Protein AF-A0A2V8BDZ9-F1 (afdb_monomer)

Foldseek 3Di:
DDDCLLPLLALDALVVVVVVVCVVCPVPDDDQDPVNSVVVSVVSNVCRPCVNDVDPPPDDQDDDPDADDPVRLVVLCVQFPPPPHDPCVLVVAAAALSNQLVVVVVSVVVPGDDDSNRSNNNSVVCNVPRHPPPPPDDDDDDPPDPPPPDDDDDPDDDDDDDDD

Sequence (164 aa):
CHGIDDYAYYAQDRAKWDALLDAKHRGLDVPLPAADRAALLDWRAERSSPTTKPFPRTYVAQEVTTFYSDAEAEALLTRACTSCHDPDRYNNARFSPDRWRVVIVDMRERGAKVEDQELERLVEWLGRTKGANQRQGIRGSPWPSFSCWRSRSAVEPRPATRRY

Mean predicted aligned error: 13.97 Å

Solvent-accessible surface area (backbone atoms only — not comparable to full-atom values): 10369 Å² total; per-residue (Å²): 142,76,64,68,51,76,44,72,70,57,35,32,49,49,68,58,53,48,56,48,51,53,64,71,45,60,97,51,96,68,96,67,55,72,67,59,48,51,52,51,38,51,57,44,26,72,74,29,17,59,81,73,45,88,62,72,91,77,76,67,88,64,85,74,89,66,77,64,52,70,69,58,45,50,53,46,48,52,74,26,55,47,84,83,44,72,62,64,64,66,74,73,44,57,33,51,38,54,38,42,46,44,51,53,49,58,39,37,79,73,67,32,70,70,53,80,88,45,45,52,30,48,22,51,46,42,27,74,77,33,31,62,61,85,85,70,79,90,81,87,75,76,69,86,66,96,70,89,78,73,89,75,92,72,90,75,83,81,83,79,86,78,86,129

Secondary structure (DSSP, 8-state):
---GGGTTT----HHHHHHHHHHHHTTS-----HHHHHHHHHHHHHHS-TTTS---TT-------S---HHHHHHHHHHHHTTTS-THHHHH--B-HHHHHHHHHHHHHTT----HHHHHHHHHHHHHHSBTTTTS--S----S-S-S-------PPPPP----

Structure (mmCIF, N/CA/C/O backbone):
data_AF-A0A2V8BDZ9-F1
#
_entry.id   AF-A0A2V8BDZ9-F1
#
loop_
_atom_site.group_PDB
_atom_site.id
_atom_site.type_symbol
_atom_site.label_atom_id
_atom_site.label_alt_id
_atom_site.label_comp_id
_atom_site.label_asym_id
_atom_site.label_entity_id
_atom_site.label_seq_id
_atom_site.pdbx_PDB_ins_code
_atom_site.Cartn_x
_atom_site.Cartn_y
_atom_site.Cartn_z
_atom_site.occupancy
_atom_site.B_iso_or_equiv
_atom_site.auth_seq_id
_atom_site.auth_comp_id
_atom_site.auth_asym_id
_atom_site.auth_atom_id
_atom_site.pdbx_PDB_model_num
ATOM 1 N N . CYS A 1 1 ? -2.995 -2.359 -15.749 1.00 60.47 1 CYS A N 1
ATOM 2 C CA . CYS A 1 1 ? -3.329 -3.643 -15.090 1.00 60.47 1 CYS A CA 1
ATOM 3 C C . CYS A 1 1 ? -2.800 -3.758 -13.658 1.00 60.47 1 CYS A C 1
ATOM 5 O O . CYS A 1 1 ? -3.340 -4.549 -12.903 1.00 60.47 1 CYS A O 1
ATOM 7 N N . HIS A 1 2 ? -1.788 -2.980 -13.267 1.00 62.47 2 HIS A N 1
ATOM 8 C CA . HIS A 1 2 ? -1.242 -2.935 -11.906 1.00 62.47 2 HIS A CA 1
ATOM 9 C C . HIS A 1 2 ? -0.784 -1.503 -11.594 1.00 62.47 2 HIS A C 1
ATOM 11 O O . HIS A 1 2 ? -0.328 -0.800 -12.503 1.00 62.47 2 HIS A O 1
ATOM 17 N N . GLY A 1 3 ? -0.922 -1.062 -10.343 1.00 59.06 3 GLY A N 1
ATOM 18 C CA . GLY A 1 3 ? -0.475 0.263 -9.904 1.00 59.06 3 GLY A CA 1
ATOM 19 C C . GLY A 1 3 ? 1.032 0.294 -9.644 1.00 59.06 3 GLY A C 1
ATOM 20 O O . GLY A 1 3 ? 1.656 -0.746 -9.442 1.00 59.06 3 GLY A O 1
ATOM 21 N N . ILE A 1 4 ? 1.638 1.486 -9.609 1.00 59.53 4 ILE A N 1
ATOM 22 C CA . ILE A 1 4 ? 3.016 1.628 -9.097 1.00 59.53 4 ILE A CA 1
ATOM 23 C C . ILE A 1 4 ? 3.101 1.220 -7.621 1.00 59.53 4 ILE A C 1
ATOM 25 O O . ILE A 1 4 ? 4.150 0.789 -7.157 1.00 59.53 4 ILE A O 1
ATOM 29 N N . ASP A 1 5 ? 1.974 1.316 -6.922 1.00 55.31 5 ASP A N 1
ATOM 30 C CA . ASP A 1 5 ? 1.770 0.990 -5.518 1.00 55.31 5 ASP A CA 1
ATOM 31 C C . ASP A 1 5 ? 2.100 -0.452 -5.143 1.00 55.31 5 ASP A C 1
ATOM 33 O O . ASP A 1 5 ? 2.622 -0.670 -4.054 1.00 55.31 5 ASP A O 1
ATOM 37 N N . ASP A 1 6 ? 1.916 -1.400 -6.065 1.00 55.66 6 ASP A N 1
ATOM 38 C CA . ASP A 1 6 ? 2.336 -2.797 -5.883 1.00 55.66 6 ASP A CA 1
ATOM 39 C C . ASP A 1 6 ? 3.867 -2.912 -5.707 1.00 55.66 6 ASP A C 1
ATOM 41 O O . ASP A 1 6 ? 4.388 -3.951 -5.308 1.00 55.66 6 ASP A O 1
ATOM 45 N N . TYR A 1 7 ? 4.613 -1.844 -6.021 1.00 54.62 7 TYR A N 1
ATOM 46 C CA . TYR A 1 7 ? 6.073 -1.852 -6.101 1.00 54.62 7 TYR A CA 1
ATOM 47 C C . TYR A 1 7 ? 6.757 -0.627 -5.500 1.00 54.62 7 TYR A C 1
ATOM 49 O O . TYR A 1 7 ? 7.976 -0.635 -5.351 1.00 54.62 7 TYR A O 1
ATOM 57 N N . ALA A 1 8 ? 6.013 0.427 -5.149 1.00 53.31 8 ALA A N 1
ATOM 58 C CA . ALA A 1 8 ? 6.558 1.653 -4.565 1.00 53.31 8 ALA A CA 1
ATOM 59 C C . ALA A 1 8 ? 7.277 1.397 -3.226 1.00 53.31 8 ALA A C 1
ATOM 61 O O . ALA A 1 8 ? 8.003 2.274 -2.750 1.00 53.31 8 ALA A O 1
ATOM 62 N N . TYR A 1 9 ? 7.070 0.202 -2.664 1.00 51.62 9 TYR A N 1
ATOM 63 C CA . TYR A 1 9 ? 7.712 -0.355 -1.481 1.00 51.62 9 TYR A CA 1
ATOM 64 C C . TYR A 1 9 ? 9.166 -0.795 -1.705 1.00 51.62 9 TYR A C 1
ATOM 66 O O . TYR A 1 9 ? 9.998 -0.651 -0.817 1.00 51.62 9 TYR A O 1
ATOM 74 N N . TYR A 1 10 ? 9.506 -1.291 -2.897 1.00 55.12 10 TYR A N 1
ATOM 75 C CA . TYR A 1 10 ? 10.857 -1.746 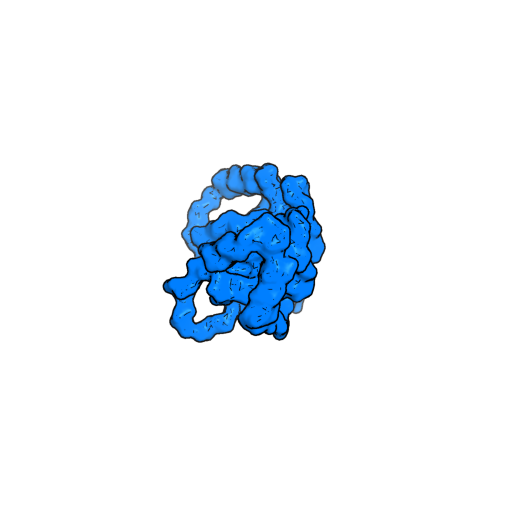-3.205 1.00 55.12 10 TYR A CA 1
ATOM 76 C C . TYR A 1 10 ? 11.470 -0.761 -4.182 1.00 55.12 10 TYR A C 1
ATOM 78 O O . TYR A 1 10 ? 11.281 -0.857 -5.393 1.00 55.12 10 TYR A O 1
ATOM 86 N N . ALA A 1 11 ? 12.209 0.209 -3.659 1.00 67.25 11 ALA A N 1
ATOM 87 C CA . ALA A 1 11 ? 13.141 0.921 -4.505 1.00 67.25 11 ALA A CA 1
ATOM 88 C C . ALA A 1 11 ? 14.206 -0.098 -4.957 1.00 67.25 11 ALA A C 1
ATOM 90 O O . ALA A 1 11 ? 14.940 -0.662 -4.142 1.00 67.25 11 ALA A O 1
ATOM 91 N N . GLN A 1 12 ? 14.188 -0.439 -6.241 1.00 75.31 12 GLN A N 1
ATOM 92 C CA . GLN A 1 12 ? 14.948 -1.534 -6.833 1.00 75.31 12 GLN A CA 1
ATOM 93 C C . GLN A 1 12 ? 15.984 -0.989 -7.810 1.00 75.31 12 GLN A C 1
ATOM 95 O O . GLN A 1 12 ? 15.844 0.100 -8.368 1.00 75.31 12 GLN A O 1
ATOM 100 N N . ASP A 1 13 ? 17.053 -1.750 -8.006 1.00 84.19 13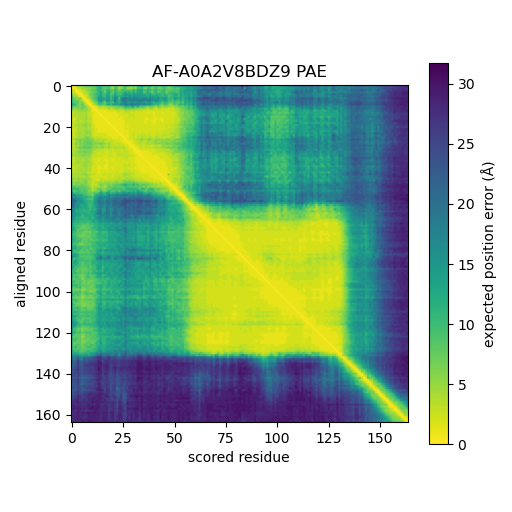 ASP A N 1
ATOM 101 C CA . ASP A 1 13 ? 17.974 -1.490 -9.103 1.00 84.19 13 ASP A CA 1
ATOM 102 C C . ASP A 1 13 ? 17.323 -1.837 -10.454 1.00 84.19 13 ASP A C 1
ATOM 104 O O . ASP A 1 13 ? 16.281 -2.496 -10.531 1.00 84.19 13 ASP A O 1
ATOM 108 N N . ARG A 1 14 ? 17.953 -1.370 -11.535 1.00 89.06 14 ARG A N 1
ATOM 109 C CA . ARG A 1 14 ? 17.485 -1.576 -12.910 1.00 89.06 14 ARG A CA 1
ATOM 110 C C . ARG A 1 14 ? 17.210 -3.053 -13.218 1.00 89.06 14 ARG A C 1
ATOM 112 O O . ARG A 1 14 ? 16.194 -3.356 -13.830 1.00 89.06 14 ARG A O 1
ATOM 119 N N . ALA A 1 15 ? 18.077 -3.963 -12.771 1.00 88.44 15 ALA A N 1
ATOM 120 C CA . ALA A 1 15 ? 17.968 -5.392 -13.070 1.00 88.44 15 ALA A CA 1
ATOM 121 C C . ALA A 1 15 ? 16.770 -6.043 -12.364 1.00 88.44 15 ALA A C 1
ATOM 123 O O . ALA A 1 15 ? 16.065 -6.870 -12.938 1.00 88.44 15 ALA A O 1
ATOM 124 N N . LYS A 1 16 ? 16.490 -5.646 -11.124 1.00 83.25 16 LYS A N 1
ATOM 125 C CA . LYS A 1 16 ? 15.311 -6.119 -10.393 1.00 83.25 16 LYS A CA 1
ATOM 126 C C . LYS A 1 16 ? 14.007 -5.560 -10.960 1.00 83.25 16 LYS A C 1
ATOM 128 O O . LYS A 1 16 ? 13.014 -6.284 -11.017 1.00 83.25 16 LYS A O 1
ATOM 133 N N . TRP A 1 17 ? 14.010 -4.311 -11.432 1.00 86.19 17 TRP A N 1
ATOM 134 C CA . TRP A 1 17 ? 12.876 -3.770 -12.190 1.00 86.19 17 TRP A CA 1
ATOM 135 C C . TRP A 1 17 ? 12.616 -4.554 -13.478 1.00 86.19 17 TRP A C 1
ATOM 137 O O . TRP A 1 17 ? 11.457 -4.792 -13.819 1.00 86.19 17 TRP A O 1
ATOM 147 N N . ASP A 1 18 ? 13.684 -4.996 -14.137 1.00 90.94 18 ASP A N 1
ATOM 148 C CA . ASP A 1 18 ? 13.644 -5.825 -15.337 1.00 90.94 18 ASP A CA 1
ATOM 149 C C . ASP A 1 18 ? 12.915 -7.148 -15.107 1.00 90.94 18 ASP A C 1
ATOM 151 O O . ASP A 1 18 ? 11.881 -7.426 -15.715 1.00 90.94 18 ASP A O 1
ATOM 155 N N . ALA A 1 19 ? 13.409 -7.920 -14.138 1.00 86.75 19 ALA A N 1
ATOM 156 C CA . ALA A 1 19 ? 12.860 -9.223 -13.792 1.00 86.75 19 ALA A CA 1
ATOM 157 C C . ALA A 1 19 ? 11.390 -9.127 -13.355 1.00 86.75 19 ALA A C 1
ATOM 159 O O . ALA A 1 19 ? 10.590 -10.034 -13.593 1.00 86.75 19 ALA A O 1
ATOM 160 N N . LEU A 1 20 ? 11.020 -8.014 -12.719 1.00 81.56 20 LEU A N 1
ATOM 161 C CA . LEU A 1 20 ? 9.651 -7.767 -12.300 1.00 81.56 20 LEU A CA 1
ATOM 162 C C . LEU A 1 20 ? 8.714 -7.499 -13.485 1.00 81.56 20 LEU A C 1
ATOM 164 O O . LEU A 1 20 ? 7.594 -8.012 -13.481 1.00 81.56 20 LEU A O 1
ATOM 168 N N . LEU A 1 21 ? 9.147 -6.720 -14.483 1.00 86.06 21 LEU A N 1
ATOM 169 C CA . LEU A 1 21 ? 8.371 -6.526 -15.713 1.00 86.06 21 LEU A CA 1
ATOM 170 C C . LEU A 1 21 ? 8.116 -7.871 -16.396 1.00 86.06 21 LEU A C 1
ATOM 172 O O . LEU A 1 21 ? 6.971 -8.172 -16.730 1.00 86.06 21 LEU A O 1
ATOM 176 N N . ASP A 1 22 ? 9.139 -8.719 -16.498 1.00 88.00 22 ASP A N 1
ATOM 177 C CA . ASP A 1 22 ? 9.004 -10.053 -17.087 1.00 88.00 22 ASP A CA 1
ATOM 178 C C . ASP A 1 22 ? 8.032 -10.932 -16.291 1.00 88.00 22 ASP A C 1
ATOM 180 O O . ASP A 1 22 ? 7.186 -11.619 -16.864 1.00 88.00 22 ASP A O 1
ATOM 184 N N . ALA A 1 23 ? 8.108 -10.902 -14.958 1.00 83.38 23 ALA A N 1
ATOM 185 C CA . ALA A 1 23 ? 7.199 -11.660 -14.105 1.00 83.38 23 ALA A CA 1
ATOM 186 C C . ALA A 1 23 ? 5.740 -11.208 -14.261 1.00 83.38 23 ALA A C 1
ATOM 188 O O . ALA A 1 23 ? 4.839 -12.045 -14.244 1.00 83.38 23 ALA A O 1
ATOM 189 N N . LYS A 1 24 ? 5.499 -9.902 -14.418 1.00 80.00 24 LYS A N 1
ATOM 190 C CA . LYS A 1 24 ? 4.148 -9.332 -14.509 1.00 80.00 24 LYS A CA 1
ATOM 191 C C . LYS A 1 24 ? 3.541 -9.442 -15.895 1.00 80.00 24 LYS A C 1
ATOM 193 O O . LYS A 1 24 ? 2.332 -9.609 -15.997 1.00 80.00 24 LYS A O 1
ATOM 198 N N . HIS A 1 25 ? 4.358 -9.378 -16.938 1.00 88.88 25 HIS A N 1
ATOM 199 C CA . HIS A 1 25 ? 3.913 -9.579 -18.314 1.00 88.88 25 HIS A CA 1
ATOM 200 C C . HIS A 1 25 ? 3.925 -11.057 -18.725 1.00 88.88 25 HIS A C 1
ATOM 202 O O . HIS A 1 25 ? 3.526 -11.391 -19.837 1.00 88.88 25 HIS A O 1
ATOM 208 N N . ARG A 1 26 ? 4.352 -11.968 -17.841 1.00 86.75 26 ARG A N 1
ATOM 209 C CA . ARG A 1 26 ? 4.351 -13.405 -18.115 1.00 86.75 26 ARG A CA 1
ATOM 210 C C . ARG A 1 26 ? 2.952 -13.882 -18.501 1.00 86.75 26 ARG A C 1
ATOM 212 O O . ARG A 1 26 ? 2.025 -13.819 -17.701 1.00 86.75 26 ARG A O 1
ATOM 219 N N . GLY A 1 27 ? 2.837 -14.423 -19.711 1.00 87.00 27 GLY A N 1
ATOM 220 C CA . GLY A 1 27 ? 1.573 -14.944 -20.234 1.00 87.00 27 GLY A CA 1
ATOM 221 C C . GLY A 1 27 ? 0.564 -13.863 -20.633 1.00 87.00 27 GLY A C 1
ATOM 222 O O . GLY A 1 27 ? -0.588 -14.199 -20.889 1.00 87.00 27 GLY A O 1
ATOM 223 N N . LEU A 1 28 ? 0.977 -12.592 -20.688 1.00 85.12 28 LEU A N 1
ATOM 224 C CA . LEU A 1 28 ? 0.173 -11.479 -21.182 1.00 85.12 28 LEU A CA 1
ATOM 225 C C . LEU A 1 28 ? 0.743 -10.979 -22.511 1.00 85.12 28 LEU A C 1
ATOM 227 O O . LEU A 1 28 ? 1.958 -10.872 -22.668 1.00 85.12 28 LEU A O 1
ATOM 231 N N . ASP A 1 29 ? -0.138 -10.618 -23.441 1.00 87.56 29 ASP A N 1
ATOM 232 C CA . ASP A 1 29 ? 0.255 -9.899 -24.651 1.00 87.56 29 ASP A CA 1
ATOM 233 C C . ASP A 1 29 ? 0.320 -8.396 -24.348 1.00 87.56 29 ASP A C 1
ATOM 235 O O . ASP A 1 29 ? -0.689 -7.688 -24.363 1.00 87.56 29 ASP A O 1
ATOM 239 N N . VAL A 1 30 ? 1.509 -7.930 -23.957 1.00 86.25 30 VAL A N 1
ATOM 240 C CA . VAL A 1 30 ? 1.780 -6.522 -23.639 1.00 86.25 30 VAL A CA 1
ATOM 241 C C . VAL A 1 30 ? 2.898 -6.027 -24.556 1.00 86.25 30 VAL A C 1
ATOM 243 O O . VAL A 1 30 ? 4.071 -6.294 -24.274 1.00 86.25 30 VAL A O 1
ATOM 246 N N . PRO A 1 31 ? 2.579 -5.306 -25.647 1.00 88.00 31 PRO A N 1
ATOM 247 C CA . PRO A 1 31 ? 3.595 -4.782 -26.546 1.00 88.00 31 PRO A CA 1
ATOM 248 C C . PRO A 1 31 ? 4.432 -3.720 -25.824 1.00 88.00 31 PRO A C 1
ATOM 250 O O . PRO A 1 31 ? 3.945 -2.644 -25.485 1.00 88.00 31 PRO A O 1
ATOM 253 N N . LEU A 1 32 ? 5.706 -4.036 -25.589 1.00 87.81 32 LEU A N 1
ATOM 254 C CA . LEU A 1 32 ? 6.692 -3.128 -25.009 1.00 87.81 32 LEU A CA 1
ATOM 255 C C . LEU A 1 32 ? 8.009 -3.249 -25.797 1.00 87.81 32 LEU A C 1
ATOM 257 O O . LEU A 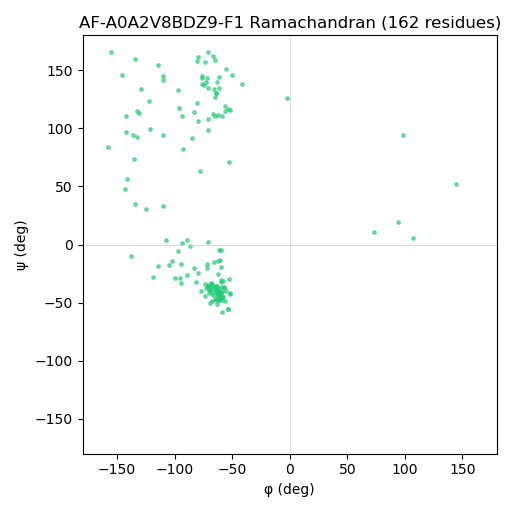1 32 ? 8.804 -4.1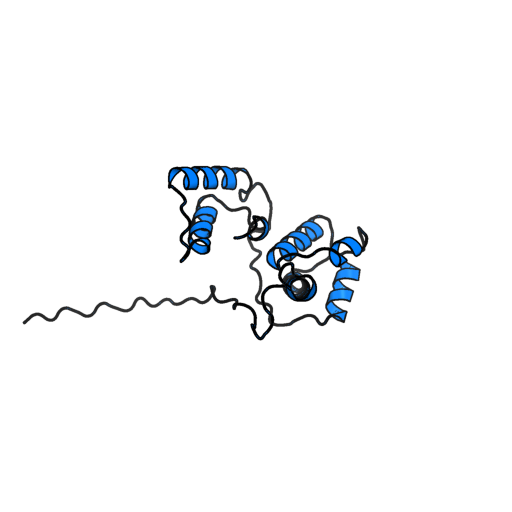53 -25.520 1.00 87.81 32 LEU A O 1
ATOM 261 N N . PRO A 1 33 ? 8.240 -2.380 -26.800 1.00 94.94 33 PRO A N 1
ATOM 262 C CA . PRO A 1 33 ? 9.467 -2.376 -27.592 1.00 94.94 33 PRO A CA 1
ATOM 263 C C . PRO A 1 33 ? 10.725 -2.242 -26.727 1.00 94.94 33 PRO A C 1
ATOM 265 O O . PRO A 1 33 ? 10.711 -1.608 -25.672 1.00 94.94 33 PRO A O 1
ATOM 268 N N . ALA A 1 34 ? 11.848 -2.794 -27.195 1.00 92.31 34 ALA A N 1
ATOM 269 C CA . ALA A 1 34 ? 13.098 -2.815 -26.429 1.00 92.31 34 ALA A CA 1
ATOM 270 C C . ALA A 1 34 ? 13.588 -1.412 -26.019 1.00 92.31 34 ALA A C 1
ATOM 272 O O . ALA A 1 34 ? 14.083 -1.238 -24.906 1.00 92.31 34 ALA A O 1
ATOM 273 N N . ALA A 1 35 ? 13.413 -0.412 -26.891 1.00 94.25 35 ALA A N 1
ATOM 274 C CA . ALA A 1 35 ? 13.776 0.977 -26.607 1.00 94.25 35 ALA A CA 1
ATOM 275 C C . ALA A 1 35 ? 12.923 1.575 -25.474 1.00 94.25 35 ALA A C 1
ATOM 277 O O . ALA A 1 35 ? 13.466 2.131 -24.520 1.00 94.25 35 ALA A O 1
ATOM 278 N N . ASP A 1 36 ? 11.604 1.379 -25.525 1.00 95.50 36 ASP A N 1
ATOM 279 C CA . ASP A 1 36 ? 10.677 1.866 -24.500 1.00 95.50 36 ASP A CA 1
ATOM 280 C C . ASP A 1 36 ? 10.901 1.150 -23.166 1.00 95.50 36 ASP A C 1
ATOM 282 O O . ASP A 1 36 ? 10.888 1.776 -22.105 1.00 95.50 36 ASP A O 1
ATOM 286 N N . ARG A 1 37 ? 11.190 -0.159 -23.211 1.00 93.75 37 ARG A N 1
ATOM 287 C CA . ARG A 1 37 ? 11.573 -0.944 -22.032 1.00 93.75 37 ARG A CA 1
ATOM 288 C C . ARG A 1 37 ? 12.830 -0.368 -21.385 1.00 93.75 37 ARG A C 1
ATOM 290 O O . ARG A 1 37 ? 12.842 -0.153 -20.176 1.00 93.75 37 ARG A O 1
ATOM 297 N N . ALA A 1 38 ? 13.865 -0.078 -22.172 1.00 95.25 38 ALA A N 1
ATOM 298 C CA . ALA A 1 38 ? 15.108 0.491 -21.664 1.00 95.25 38 ALA A CA 1
ATOM 299 C C . ALA A 1 38 ? 14.892 1.864 -21.004 1.00 95.25 38 ALA A C 1
ATOM 301 O O . ALA A 1 38 ? 15.348 2.061 -19.874 1.00 95.25 38 ALA A O 1
ATOM 302 N N . ALA A 1 39 ? 14.147 2.758 -21.665 1.00 94.94 39 ALA A N 1
ATOM 303 C CA . ALA A 1 39 ? 13.819 4.087 -21.149 1.00 94.94 39 ALA A CA 1
ATOM 304 C C . ALA A 1 39 ? 12.987 4.021 -19.856 1.00 94.94 39 ALA A C 1
ATOM 306 O O . ALA A 1 39 ? 13.288 4.719 -18.886 1.00 94.94 39 ALA A O 1
ATOM 307 N N . LEU A 1 40 ? 11.983 3.138 -19.804 1.00 89.69 40 LEU A N 1
ATOM 308 C CA . LEU A 1 40 ? 11.170 2.900 -18.608 1.00 89.69 40 LEU A CA 1
ATOM 309 C C . LEU A 1 40 ? 12.030 2.454 -17.420 1.00 89.69 40 LEU A C 1
ATOM 311 O O . LEU A 1 40 ? 11.850 2.935 -16.301 1.00 89.69 40 LEU A O 1
ATOM 315 N N . LEU A 1 41 ? 12.962 1.533 -17.657 1.00 90.81 41 LEU A N 1
ATOM 316 C CA . LEU A 1 41 ? 13.850 1.012 -16.623 1.00 90.81 41 LEU A CA 1
ATOM 317 C C . LEU A 1 41 ? 14.840 2.066 -16.118 1.00 90.81 41 LEU A C 1
ATOM 319 O O . LEU A 1 41 ? 15.135 2.071 -14.924 1.00 90.81 41 LEU A O 1
ATOM 323 N N . ASP A 1 42 ? 15.312 2.972 -16.984 1.00 90.56 42 ASP A N 1
ATOM 324 C CA . ASP A 1 42 ? 16.240 4.044 -16.591 1.00 90.56 42 ASP A CA 1
ATOM 325 C C . ASP A 1 42 ? 15.511 5.052 -15.713 1.00 90.56 42 ASP A C 1
ATOM 327 O O . ASP A 1 42 ? 15.918 5.311 -14.581 1.00 90.56 42 ASP A O 1
ATOM 331 N N . TRP A 1 43 ? 14.354 5.516 -16.187 1.00 87.75 43 TRP A N 1
ATOM 332 C CA . TRP A 1 43 ? 13.478 6.421 -15.452 1.00 87.75 43 TRP A CA 1
ATOM 333 C C . TRP A 1 43 ? 13.083 5.866 -14.075 1.00 87.75 43 TRP A C 1
ATOM 335 O O . TRP A 1 43 ? 13.027 6.604 -13.085 1.00 87.75 43 TRP A O 1
ATOM 345 N N . ARG A 1 44 ? 12.816 4.556 -13.991 1.00 84.56 44 ARG A N 1
ATOM 346 C CA . ARG A 1 44 ? 12.390 3.902 -12.748 1.00 84.56 44 ARG A CA 1
ATOM 347 C C . ARG A 1 44 ? 13.547 3.667 -11.784 1.00 84.56 44 ARG A C 1
ATOM 349 O O . ARG A 1 44 ? 13.372 3.874 -10.586 1.00 84.56 44 ARG A O 1
ATOM 356 N N . ALA A 1 45 ? 14.717 3.279 -12.288 1.00 84.44 45 ALA A N 1
ATOM 357 C CA . ALA A 1 45 ? 15.919 3.154 -11.474 1.00 84.44 45 ALA A CA 1
ATOM 358 C C . ALA A 1 45 ? 16.382 4.518 -10.939 1.00 84.44 45 ALA A C 1
ATOM 360 O O . ALA A 1 45 ? 16.799 4.589 -9.792 1.00 84.44 45 ALA A O 1
ATOM 361 N N . GLU A 1 46 ? 16.248 5.600 -11.712 1.00 83.81 46 GLU A N 1
ATOM 362 C CA . GLU A 1 46 ? 16.560 6.966 -11.269 1.00 83.81 46 GLU A CA 1
ATOM 363 C C . GLU A 1 46 ? 15.636 7.425 -10.128 1.00 83.81 46 GLU A C 1
ATOM 365 O O . GLU A 1 46 ? 16.097 7.918 -9.100 1.00 83.81 46 GLU A O 1
ATOM 370 N N . ARG A 1 47 ? 14.319 7.232 -10.279 1.00 78.06 47 ARG A N 1
ATOM 371 C CA . ARG A 1 47 ? 13.313 7.708 -9.307 1.00 78.06 47 ARG A CA 1
ATOM 372 C C . ARG A 1 47 ? 13.100 6.795 -8.109 1.00 78.06 47 ARG A C 1
ATOM 374 O O . ARG A 1 47 ? 12.482 7.201 -7.128 1.00 78.06 47 ARG A O 1
ATOM 381 N N . SER A 1 48 ? 13.472 5.528 -8.220 1.00 73.38 48 SER A N 1
ATOM 382 C CA . SER A 1 48 ? 13.163 4.500 -7.225 1.00 73.38 48 SER A CA 1
ATOM 383 C C . SER A 1 48 ? 14.325 3.525 -7.083 1.00 73.38 48 SER A C 1
ATOM 385 O O . SER A 1 48 ? 14.126 2.311 -7.090 1.00 73.38 48 SER A O 1
ATOM 387 N N . SER A 1 49 ? 15.537 4.067 -6.952 1.00 69.62 49 SER A N 1
ATOM 388 C CA . SER A 1 49 ? 16.753 3.311 -6.650 1.00 69.62 49 SER A CA 1
ATOM 389 C C . SER A 1 49 ? 16.791 2.861 -5.177 1.00 69.62 49 SER A C 1
ATOM 391 O O . SER A 1 49 ? 16.246 3.557 -4.312 1.00 69.62 49 SER A O 1
ATOM 393 N N . PRO A 1 50 ? 17.555 1.810 -4.826 1.00 66.31 50 PRO A N 1
ATOM 394 C CA . PRO A 1 50 ? 17.768 1.386 -3.437 1.00 66.31 50 PRO A CA 1
ATOM 395 C C . PRO A 1 50 ? 18.411 2.440 -2.517 1.00 66.31 50 PRO A C 1
ATOM 397 O O . PRO A 1 50 ? 18.616 2.156 -1.335 1.00 66.31 50 PRO A O 1
ATOM 400 N N . THR A 1 51 ? 18.812 3.599 -3.052 1.00 65.19 51 THR A N 1
ATOM 401 C CA . THR A 1 51 ? 19.338 4.748 -2.300 1.00 65.19 51 THR A CA 1
ATOM 402 C C . THR A 1 51 ? 18.334 5.896 -2.168 1.00 65.19 51 THR A C 1
ATOM 404 O O . THR A 1 51 ? 18.498 6.724 -1.282 1.00 65.19 51 THR A O 1
ATOM 407 N N . THR A 1 52 ? 17.282 5.941 -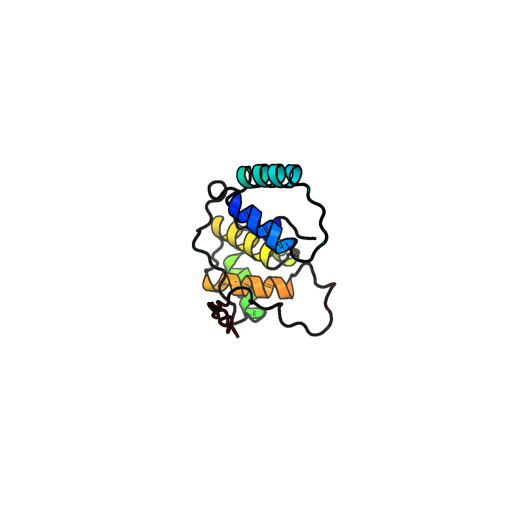2.996 1.00 65.12 52 THR A N 1
ATOM 408 C CA . THR A 1 52 ? 16.225 6.976 -2.928 1.00 65.12 52 THR A CA 1
ATOM 409 C C . THR A 1 52 ? 15.185 6.722 -1.836 1.00 65.12 52 THR A C 1
ATOM 411 O O . THR A 1 52 ? 14.569 7.669 -1.356 1.00 65.12 52 THR A O 1
ATOM 414 N N . LYS A 1 53 ? 15.000 5.464 -1.412 1.00 56.00 53 LYS A N 1
ATOM 415 C CA . LYS A 1 53 ? 14.196 5.100 -0.234 1.00 56.00 53 LYS A CA 1
ATOM 416 C C . LYS A 1 53 ? 14.993 4.146 0.659 1.00 56.00 53 LYS A C 1
ATOM 418 O O . LYS A 1 53 ? 15.253 3.019 0.227 1.00 56.00 53 LYS A O 1
ATOM 423 N N . PRO A 1 54 ? 15.393 4.558 1.875 1.00 52.66 54 PRO A N 1
ATOM 424 C CA . PRO A 1 54 ? 16.156 3.734 2.805 1.00 52.66 54 PRO A CA 1
ATOM 425 C C . PRO A 1 54 ? 15.236 2.728 3.506 1.00 52.66 54 PRO A C 1
ATOM 427 O O . PRO A 1 54 ? 15.054 2.759 4.715 1.00 52.66 54 PRO A O 1
ATOM 430 N N . PHE A 1 55 ? 14.641 1.819 2.740 1.00 50.91 55 PHE A N 1
ATOM 431 C CA . PHE A 1 55 ? 13.901 0.712 3.323 1.00 50.91 55 PHE A CA 1
ATOM 432 C C . PHE A 1 55 ? 14.886 -0.337 3.852 1.00 50.91 55 PHE A C 1
ATOM 434 O O . PHE A 1 55 ? 15.866 -0.642 3.155 1.00 50.91 55 PHE A O 1
ATOM 441 N N . PRO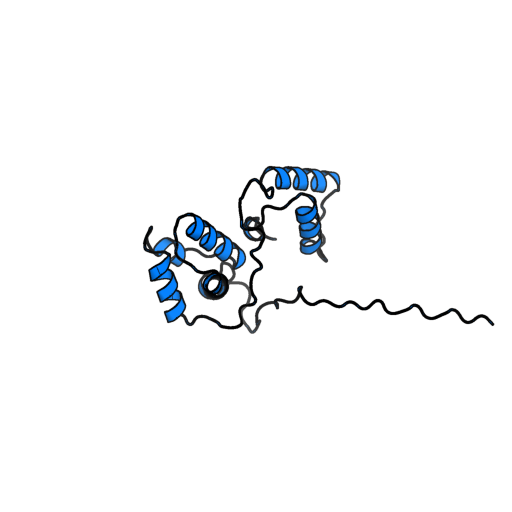 A 1 56 ? 14.665 -0.935 5.038 1.00 50.09 56 PRO A N 1
ATOM 442 C CA . PRO A 1 56 ? 15.475 -2.058 5.479 1.00 50.09 56 PRO A CA 1
ATOM 443 C C . PRO A 1 56 ? 15.361 -3.189 4.452 1.00 50.09 56 PRO A C 1
ATOM 445 O O . PRO A 1 56 ? 14.324 -3.833 4.299 1.00 50.09 56 PRO A O 1
ATOM 448 N N . ARG A 1 57 ? 16.468 -3.434 3.741 1.00 52.03 57 ARG A N 1
ATOM 449 C CA . ARG A 1 57 ? 16.605 -4.435 2.662 1.00 52.03 57 ARG A CA 1
ATOM 450 C C . ARG A 1 57 ? 16.370 -5.879 3.127 1.00 52.03 57 ARG A C 1
ATOM 452 O O . ARG A 1 57 ? 16.386 -6.792 2.309 1.00 52.03 57 ARG A O 1
ATOM 459 N N . THR A 1 58 ? 16.175 -6.066 4.428 1.00 53.69 58 THR A N 1
ATOM 460 C CA . THR A 1 58 ? 15.968 -7.342 5.115 1.00 53.69 58 THR A CA 1
ATOM 461 C C . THR A 1 58 ? 14.486 -7.649 5.350 1.00 53.69 58 THR A C 1
ATOM 463 O O . THR A 1 58 ? 14.172 -8.740 5.816 1.00 53.69 58 THR A O 1
ATOM 466 N N . TYR A 1 59 ? 13.558 -6.732 5.036 1.00 57.25 59 TYR A N 1
ATOM 467 C CA . TYR A 1 59 ? 12.132 -7.014 5.194 1.00 57.25 59 TYR A CA 1
ATOM 468 C C . TYR A 1 59 ? 11.651 -8.018 4.139 1.00 57.25 59 TYR A C 1
ATOM 470 O O . TYR A 1 59 ? 11.367 -7.672 2.990 1.00 57.25 59 TYR A O 1
ATOM 478 N N . VAL A 1 60 ? 11.561 -9.277 4.553 1.00 60.50 60 VAL A N 1
ATOM 479 C CA . VAL A 1 60 ? 10.878 -10.341 3.824 1.00 60.50 60 VAL A CA 1
ATOM 480 C C . VAL A 1 60 ? 9.476 -10.437 4.408 1.00 60.50 60 VAL A C 1
ATOM 482 O O . VAL A 1 60 ? 9.339 -10.730 5.598 1.00 60.50 60 VAL A O 1
ATOM 485 N N . ALA A 1 61 ? 8.458 -10.177 3.581 1.00 65.38 61 ALA A N 1
ATOM 486 C CA . ALA A 1 61 ? 7.061 -10.372 3.956 1.00 65.38 61 ALA A CA 1
ATOM 487 C C . ALA A 1 61 ? 6.896 -11.795 4.504 1.00 65.38 61 ALA A C 1
ATOM 489 O O . ALA A 1 61 ? 7.163 -12.773 3.801 1.00 65.38 61 ALA A O 1
ATOM 490 N N . GLN A 1 62 ? 6.544 -11.900 5.781 1.00 68.12 62 GLN A N 1
ATOM 491 C CA . GLN A 1 62 ? 6.359 -13.187 6.438 1.00 68.12 62 GLN A CA 1
ATOM 492 C C . GLN A 1 62 ? 5.022 -13.786 6.005 1.00 68.12 62 GLN A C 1
ATOM 494 O O . GLN A 1 62 ? 4.041 -13.067 5.809 1.00 68.12 62 GLN A O 1
ATOM 499 N N . GLU A 1 63 ? 4.974 -15.110 5.875 1.00 75.62 63 GLU A N 1
ATOM 500 C CA . GLU A 1 63 ? 3.712 -15.803 5.637 1.00 75.62 63 GLU A CA 1
ATOM 501 C C . GLU A 1 63 ? 2.792 -15.633 6.854 1.00 75.62 63 GLU A C 1
ATOM 503 O O . GLU A 1 63 ? 3.166 -15.920 7.995 1.00 75.62 63 GLU A O 1
ATOM 508 N N . VAL A 1 64 ? 1.572 -15.158 6.608 1.00 79.00 64 VAL A N 1
ATOM 509 C CA . VAL A 1 64 ? 0.563 -14.980 7.652 1.00 79.00 64 VAL A CA 1
ATOM 510 C C . VAL A 1 64 ? -0.090 -16.327 7.951 1.00 79.00 64 VAL A C 1
ATOM 512 O O . VAL A 1 64 ? -0.896 -16.826 7.172 1.00 79.00 64 VAL A O 1
ATOM 515 N N . THR A 1 65 ? 0.253 -16.914 9.095 1.00 82.56 65 THR A N 1
ATOM 516 C CA . THR A 1 65 ? -0.320 -18.185 9.582 1.00 82.56 65 THR A CA 1
ATOM 517 C C . THR A 1 65 ? -1.371 -17.992 10.674 1.00 82.56 65 THR A C 1
ATOM 519 O O . THR A 1 65 ? -2.126 -18.911 10.987 1.00 82.56 65 THR A O 1
ATOM 522 N N . THR A 1 66 ? -1.435 -16.793 11.254 1.00 86.31 66 THR A N 1
ATOM 523 C CA . THR A 1 66 ? -2.420 -16.397 12.263 1.00 86.31 66 THR A CA 1
ATOM 524 C C . THR A 1 66 ? -3.063 -15.087 11.839 1.00 86.31 66 THR A C 1
ATOM 526 O O . THR A 1 66 ? -2.370 -14.163 11.421 1.00 86.31 66 THR A O 1
ATOM 529 N N . PHE A 1 67 ? -4.385 -15.008 11.935 1.00 90.31 67 PHE A N 1
ATOM 530 C CA . PHE A 1 67 ? -5.166 -13.878 11.437 1.00 90.31 67 PHE A CA 1
ATOM 531 C C . PHE A 1 67 ? -5.741 -13.082 12.602 1.00 90.31 67 PHE A C 1
ATOM 533 O O . PHE A 1 67 ? -6.117 -13.672 13.614 1.00 90.31 67 PHE A O 1
ATOM 540 N N . TYR A 1 68 ? -5.833 -11.762 12.448 1.00 93.81 68 TYR A N 1
ATOM 541 C CA . TYR A 1 68 ? -6.548 -10.942 13.420 1.00 93.81 68 TYR A CA 1
ATOM 542 C C . TYR A 1 68 ? -8.060 -11.108 13.264 1.00 93.81 68 TYR A C 1
ATOM 544 O O . TYR A 1 68 ? -8.602 -11.070 12.152 1.00 93.81 68 TYR A O 1
ATOM 552 N N . SER A 1 69 ? -8.746 -11.230 14.398 1.00 95.25 69 SER A N 1
ATOM 553 C CA . SER A 1 69 ? -10.164 -10.895 14.495 1.00 95.25 69 SER A CA 1
ATOM 554 C C . SER A 1 69 ? -10.375 -9.388 14.311 1.00 95.25 69 SER A C 1
ATOM 556 O O . SER A 1 69 ? -9.446 -8.591 14.464 1.00 95.25 69 SER A O 1
ATOM 558 N N . ASP A 1 70 ? -11.609 -8.980 14.013 1.00 93.62 70 ASP A N 1
ATOM 559 C CA . ASP A 1 70 ? -11.934 -7.562 13.819 1.00 93.62 70 ASP A CA 1
ATOM 560 C C . ASP A 1 70 ? -11.613 -6.732 15.072 1.00 93.62 70 ASP A C 1
ATOM 562 O O . ASP A 1 70 ? -10.990 -5.680 14.966 1.00 93.62 70 ASP A O 1
ATOM 566 N N . ALA A 1 71 ? -11.913 -7.253 16.265 1.00 95.56 71 ALA A N 1
ATOM 567 C CA . ALA A 1 71 ? -11.609 -6.579 17.527 1.00 95.56 71 ALA A CA 1
ATOM 568 C C . ALA A 1 71 ? -10.097 -6.404 17.767 1.00 95.56 71 ALA A C 1
ATOM 570 O O . ALA A 1 71 ? -9.658 -5.349 18.225 1.00 95.56 71 ALA A O 1
ATOM 571 N N . GLU A 1 72 ? -9.279 -7.412 17.447 1.00 96.25 72 GLU A N 1
ATOM 572 C CA . GLU A 1 72 ? -7.820 -7.320 17.603 1.00 96.25 72 GLU A CA 1
ATOM 573 C C . GLU A 1 72 ? -7.204 -6.314 16.625 1.00 96.25 72 GLU A C 1
ATOM 575 O O . GLU A 1 72 ? -6.330 -5.529 17.009 1.00 96.25 72 GLU A O 1
ATOM 580 N N . ALA A 1 73 ? -7.670 -6.320 15.373 1.00 95.44 73 ALA A N 1
ATOM 581 C CA . ALA A 1 73 ? -7.211 -5.390 14.351 1.00 95.44 73 ALA A CA 1
ATOM 582 C C . ALA A 1 73 ? -7.616 -3.945 14.677 1.00 95.44 73 ALA A C 1
ATOM 584 O O . ALA A 1 73 ? -6.787 -3.038 14.579 1.00 95.44 73 ALA A O 1
ATOM 585 N N . GLU A 1 74 ? -8.851 -3.719 15.129 1.00 94.75 74 GLU A N 1
ATOM 586 C CA . GLU A 1 74 ? -9.319 -2.396 15.557 1.00 94.75 74 GLU A CA 1
ATOM 587 C C . GLU A 1 74 ? -8.559 -1.882 16.784 1.00 94.75 74 GLU A C 1
ATOM 589 O O . GLU A 1 74 ? -8.167 -0.711 16.826 1.00 94.75 74 GLU A O 1
ATOM 594 N N . ALA A 1 75 ? -8.265 -2.752 17.755 1.00 96.25 75 ALA A N 1
ATOM 595 C CA . ALA A 1 75 ? -7.436 -2.394 18.901 1.00 96.25 75 ALA A CA 1
ATOM 596 C C . ALA A 1 75 ? -6.006 -2.009 18.479 1.00 96.25 75 ALA A C 1
ATOM 598 O O . ALA A 1 75 ? -5.409 -1.104 19.069 1.00 96.25 75 ALA A O 1
ATOM 599 N N . LEU A 1 76 ? -5.446 -2.668 17.455 1.00 96.06 76 LEU A N 1
ATOM 600 C CA . LEU A 1 76 ? -4.153 -2.303 16.868 1.00 96.06 76 LEU A CA 1
ATOM 601 C C . LEU A 1 76 ? -4.207 -0.956 16.141 1.00 96.06 76 LEU A C 1
ATOM 603 O O . LEU A 1 76 ? -3.382 -0.089 16.421 1.00 96.06 76 LEU A O 1
ATOM 607 N N . LEU A 1 77 ? -5.193 -0.736 15.273 1.00 95.00 77 LEU A N 1
ATOM 608 C CA . LEU A 1 77 ? -5.352 0.536 14.560 1.00 95.00 77 LEU A CA 1
ATOM 609 C C . LEU A 1 77 ? -5.546 1.709 15.524 1.00 95.00 77 LEU A C 1
ATOM 611 O O . LEU A 1 77 ? -4.936 2.763 15.348 1.00 95.00 77 LEU A O 1
ATOM 615 N N . THR A 1 78 ? -6.336 1.508 16.577 1.00 95.06 78 THR A N 1
ATOM 616 C CA . THR A 1 78 ? -6.556 2.525 17.609 1.00 95.06 78 THR A CA 1
ATOM 617 C C . THR A 1 78 ? -5.256 2.846 18.343 1.00 95.06 78 THR A C 1
ATOM 619 O O . THR A 1 78 ? -4.858 4.003 18.407 1.00 95.06 78 THR A O 1
ATOM 622 N N . ARG A 1 79 ? -4.519 1.846 18.847 1.00 95.31 79 ARG A N 1
ATOM 623 C CA . ARG A 1 79 ? -3.277 2.136 19.590 1.00 95.31 79 ARG A CA 1
ATOM 624 C C . ARG A 1 79 ? -2.157 2.708 18.715 1.00 95.31 79 ARG A C 1
ATOM 626 O O . ARG A 1 79 ? -1.342 3.477 19.217 1.00 95.31 79 ARG A O 1
ATOM 633 N N . ALA A 1 80 ? -2.075 2.297 17.448 1.00 95.31 80 ALA A N 1
ATOM 634 C CA . ALA A 1 80 ? -0.912 2.560 16.602 1.00 95.31 80 ALA A CA 1
ATOM 635 C C . ALA A 1 80 ? -1.090 3.743 15.644 1.00 95.31 80 ALA A C 1
ATOM 637 O O . ALA A 1 80 ? -0.095 4.366 15.277 1.00 95.31 80 ALA A O 1
ATOM 638 N N . CYS A 1 81 ? -2.320 4.047 15.214 1.00 93.06 81 CYS A N 1
ATOM 639 C CA . CYS A 1 81 ? -2.564 4.980 14.111 1.00 93.06 81 CYS A CA 1
ATOM 640 C C . CYS A 1 81 ? -3.298 6.263 14.523 1.00 93.06 81 CYS A C 1
ATOM 642 O O . CYS A 1 81 ? -3.237 7.241 13.782 1.00 93.06 81 CYS A O 1
ATOM 644 N N . THR A 1 82 ? -3.968 6.301 15.681 1.00 95.06 82 THR A N 1
ATOM 645 C CA . THR A 1 82 ? -4.768 7.476 16.0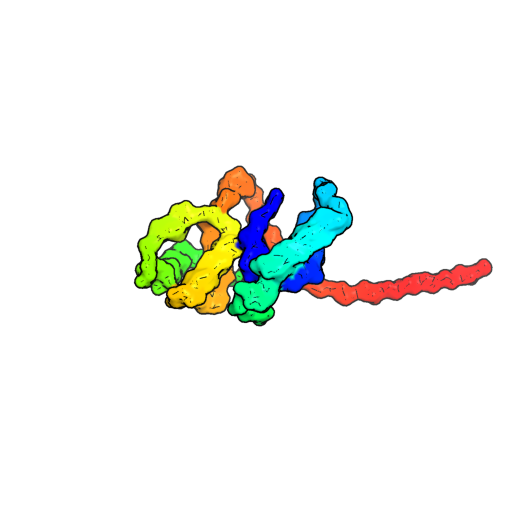86 1.00 95.06 82 THR A CA 1
ATOM 646 C C . THR A 1 82 ? -4.010 8.472 16.963 1.00 95.06 82 THR A C 1
ATOM 648 O O . THR A 1 82 ? -4.571 9.486 17.364 1.00 95.06 82 THR A O 1
ATOM 651 N N . SER A 1 83 ? -2.731 8.223 17.265 1.00 92.31 83 SER A N 1
ATOM 652 C CA . SER A 1 83 ? -1.907 9.148 18.057 1.00 92.31 83 SER A CA 1
ATOM 653 C C . SER A 1 83 ? -1.513 10.418 17.297 1.00 92.31 83 SER A C 1
ATOM 655 O O . SER A 1 83 ? -1.126 11.401 17.921 1.00 92.31 83 SER A O 1
ATOM 657 N N . CYS A 1 84 ? -1.563 10.391 15.961 1.00 93.56 84 CYS A N 1
ATOM 658 C CA . CYS A 1 84 ? -1.075 11.480 15.110 1.00 93.56 84 CYS A CA 1
ATOM 659 C C . CYS A 1 84 ? -2.163 12.110 14.230 1.00 93.56 84 CYS A C 1
ATOM 661 O O . CYS A 1 84 ? -2.046 13.278 13.867 1.00 93.56 84 CYS A O 1
ATOM 663 N N . HIS A 1 85 ? -3.203 11.363 13.856 1.00 94.19 85 HIS A N 1
ATOM 664 C CA . HIS A 1 85 ? -4.310 11.860 13.040 1.00 94.19 85 HIS A CA 1
ATOM 665 C C . HIS A 1 85 ? -5.583 11.039 13.269 1.00 94.19 85 HIS A C 1
ATOM 667 O O . HIS A 1 85 ? -5.535 9.931 13.800 1.00 94.19 85 HIS A O 1
ATOM 673 N N . ASP A 1 86 ? -6.713 11.572 12.813 1.00 94.19 86 ASP A N 1
ATOM 674 C CA . ASP A 1 86 ? -8.026 10.948 12.967 1.00 94.19 86 ASP A CA 1
ATOM 675 C C . ASP A 1 86 ? -8.128 9.570 12.261 1.00 94.19 86 ASP A C 1
ATOM 677 O O . ASP A 1 86 ? -7.530 9.385 11.184 1.00 94.19 86 ASP A O 1
ATOM 681 N N . PRO A 1 87 ? -8.859 8.592 12.841 1.00 93.88 87 PRO A N 1
ATOM 682 C CA . PRO A 1 87 ? -9.096 7.282 12.232 1.00 93.88 87 PRO A CA 1
ATOM 683 C C . PRO A 1 87 ? -9.816 7.309 10.874 1.00 93.88 87 PRO A C 1
ATOM 685 O O . PRO A 1 87 ? -9.682 6.359 10.095 1.00 93.88 87 PRO A O 1
ATOM 688 N N . ASP A 1 88 ? -10.510 8.394 10.526 1.00 94.00 88 ASP A N 1
ATOM 689 C CA . ASP A 1 88 ? -11.193 8.564 9.240 1.00 94.00 88 ASP A CA 1
ATOM 690 C C . ASP A 1 88 ? -10.283 8.307 8.035 1.00 94.00 88 ASP A C 1
ATOM 692 O O . ASP A 1 88 ? -10.735 7.815 6.995 1.00 94.00 88 ASP A O 1
ATOM 696 N N . ARG A 1 89 ? -8.977 8.567 8.177 1.00 90.81 89 ARG A N 1
ATOM 697 C CA . ARG A 1 89 ? -7.984 8.315 7.125 1.00 90.81 89 ARG A CA 1
ATOM 698 C C . ARG A 1 89 ? -7.931 6.852 6.699 1.00 90.81 89 ARG A C 1
ATOM 700 O O . ARG A 1 89 ? -7.896 6.581 5.501 1.00 90.81 89 ARG A O 1
ATOM 707 N N . TYR A 1 90 ? -7.931 5.914 7.647 1.00 90.94 90 TYR A N 1
ATOM 708 C CA . TYR A 1 90 ? -7.909 4.486 7.321 1.00 90.94 90 TYR A CA 1
ATOM 709 C C . TYR A 1 90 ? -9.322 3.911 7.159 1.00 90.94 90 TYR A C 1
ATOM 711 O O . TYR A 1 90 ? -9.513 2.971 6.388 1.00 90.94 90 TYR A O 1
ATOM 719 N N . ASN A 1 91 ? -10.334 4.496 7.808 1.00 91.69 91 ASN A N 1
ATOM 720 C CA . ASN A 1 91 ? -11.723 4.056 7.660 1.00 91.69 91 ASN A CA 1
ATOM 721 C C . ASN A 1 91 ? -12.267 4.276 6.245 1.00 91.69 91 ASN A C 1
ATOM 723 O O . ASN A 1 91 ? -12.995 3.418 5.727 1.00 91.69 91 ASN A O 1
ATOM 727 N N . ASN A 1 92 ? -11.875 5.379 5.605 1.00 91.00 92 ASN A N 1
ATOM 728 C CA . ASN A 1 92 ? -12.344 5.766 4.273 1.00 91.00 92 ASN A CA 1
ATOM 729 C C . ASN A 1 92 ? -11.424 5.300 3.137 1.00 91.00 92 ASN A C 1
ATOM 731 O O . ASN A 1 92 ? -11.845 5.241 1.983 1.00 91.00 92 ASN A O 1
ATOM 735 N N . ALA A 1 93 ? -10.184 4.922 3.443 1.00 90.56 93 ALA A N 1
ATOM 736 C CA . ALA A 1 93 ? -9.252 4.412 2.449 1.00 90.56 93 ALA A CA 1
ATOM 737 C C . ALA A 1 93 ? -9.629 3.000 1.977 1.00 90.56 93 ALA A C 1
ATOM 739 O O . ALA A 1 93 ? -10.091 2.154 2.747 1.00 90.56 93 ALA A O 1
ATOM 740 N N . ARG A 1 94 ? -9.418 2.736 0.686 1.00 90.50 94 ARG A N 1
ATOM 741 C CA . ARG A 1 94 ? -9.545 1.405 0.091 1.00 90.50 94 ARG A CA 1
ATOM 742 C C . ARG A 1 94 ? -8.330 1.135 -0.777 1.00 90.50 94 ARG A C 1
ATOM 744 O O . ARG A 1 94 ? -8.132 1.811 -1.782 1.00 90.50 94 ARG A O 1
ATOM 751 N N . PHE A 1 95 ? -7.523 0.157 -0.385 1.00 83.88 95 PHE A N 1
ATOM 752 C CA . PHE A 1 95 ? -6.239 -0.135 -1.020 1.00 83.88 95 PHE A CA 1
ATOM 753 C C . PHE A 1 95 ? -6.062 -1.633 -1.262 1.00 83.88 95 PHE A C 1
ATOM 755 O O . PHE A 1 95 ? -6.752 -2.453 -0.662 1.00 83.88 95 PHE A O 1
ATOM 762 N N . SER A 1 96 ? -5.166 -2.010 -2.175 1.00 82.31 96 SER A N 1
ATOM 763 C CA . SER A 1 96 ? -4.684 -3.393 -2.239 1.00 82.31 96 SER A CA 1
ATOM 764 C C . SER A 1 96 ? -3.899 -3.728 -0.958 1.00 82.31 96 SER A C 1
ATOM 766 O O . SER A 1 96 ? -3.411 -2.807 -0.296 1.00 82.31 96 SER A O 1
ATOM 768 N N . PRO A 1 97 ? -3.734 -5.015 -0.598 1.00 81.56 97 PRO A N 1
ATOM 769 C CA . PRO A 1 97 ? -2.874 -5.404 0.523 1.00 81.56 97 PRO A CA 1
ATOM 770 C C . PRO A 1 97 ? -1.464 -4.802 0.407 1.00 81.56 97 PRO A C 1
ATOM 772 O O . PRO A 1 97 ? -0.940 -4.234 1.361 1.00 81.56 97 PRO A O 1
ATOM 775 N N . ASP A 1 98 ? -0.884 -4.814 -0.795 1.00 76.75 98 ASP A N 1
ATOM 776 C CA . ASP A 1 98 ? 0.448 -4.249 -1.032 1.00 76.75 98 ASP A CA 1
ATOM 777 C C . ASP A 1 98 ? 0.499 -2.746 -0.762 1.00 76.75 98 ASP A C 1
ATOM 779 O O . ASP A 1 98 ? 1.428 -2.254 -0.117 1.00 76.75 98 ASP A O 1
ATOM 783 N N . ARG A 1 99 ? -0.544 -2.012 -1.159 1.00 80.00 99 ARG A N 1
ATOM 784 C CA . ARG A 1 99 ? -0.630 -0.584 -0.864 1.00 80.00 99 ARG A CA 1
ATOM 785 C C . ARG A 1 99 ? -0.897 -0.311 0.619 1.00 80.00 99 ARG A C 1
ATOM 787 O O . ARG A 1 99 ? -0.336 0.645 1.152 1.00 80.00 99 ARG A O 1
ATOM 794 N N . TRP A 1 100 ? -1.667 -1.147 1.315 1.00 89.50 100 TRP A N 1
ATOM 795 C CA . TRP A 1 100 ? -1.797 -1.056 2.774 1.00 89.50 100 TRP A CA 1
ATOM 796 C C . TRP A 1 100 ? -0.457 -1.242 3.483 1.00 89.50 100 TRP A C 1
ATOM 798 O O . TRP A 1 100 ? -0.142 -0.472 4.390 1.00 89.50 100 TRP A O 1
ATOM 808 N N . ARG A 1 101 ? 0.372 -2.185 3.021 1.00 86.81 101 ARG A N 1
ATOM 809 C CA . ARG A 1 101 ? 1.726 -2.395 3.550 1.00 86.81 101 ARG A CA 1
ATOM 810 C C . ARG A 1 101 ? 2.592 -1.148 3.402 1.00 86.81 101 ARG A C 1
ATOM 812 O O . ARG A 1 101 ? 3.216 -0.724 4.370 1.00 86.81 101 ARG A O 1
ATOM 819 N N . VAL A 1 102 ? 2.573 -0.521 2.222 1.00 79.81 102 VAL A N 1
ATOM 820 C CA . VAL A 1 102 ? 3.274 0.752 1.973 1.00 79.81 102 VAL A CA 1
ATOM 821 C C . VAL A 1 102 ? 2.826 1.832 2.949 1.00 79.81 102 VAL A C 1
ATOM 823 O O . VAL A 1 102 ? 3.669 2.490 3.552 1.00 79.81 102 VAL A O 1
ATOM 826 N N . VAL A 1 103 ? 1.514 2.007 3.116 1.00 87.94 103 VAL A N 1
ATOM 827 C CA . VAL A 1 103 ? 0.964 3.030 4.011 1.00 87.94 103 VAL A CA 1
ATOM 828 C C . VAL A 1 103 ? 1.395 2.781 5.451 1.00 87.94 103 VAL A C 1
ATOM 830 O O . VAL A 1 103 ? 1.873 3.706 6.099 1.00 87.94 103 VAL A O 1
ATOM 833 N N . ILE A 1 104 ? 1.271 1.551 5.955 1.00 89.94 104 ILE A N 1
ATOM 834 C CA . ILE A 1 104 ? 1.615 1.256 7.350 1.00 89.94 104 ILE A CA 1
ATOM 835 C C . ILE A 1 104 ? 3.096 1.511 7.608 1.00 89.94 104 ILE A C 1
ATOM 837 O O . ILE A 1 104 ? 3.430 2.080 8.644 1.00 89.94 104 ILE A O 1
ATOM 841 N N . VAL A 1 105 ? 3.992 1.148 6.688 1.00 85.06 105 VAL A N 1
ATOM 842 C CA . VAL A 1 105 ? 5.415 1.410 6.924 1.00 85.06 105 VAL A CA 1
ATOM 843 C C . VAL A 1 105 ? 5.783 2.884 6.789 1.00 85.06 105 VAL A C 1
ATOM 845 O O . VAL A 1 105 ? 6.531 3.373 7.627 1.00 85.06 105 VAL A O 1
ATOM 848 N N . ASP A 1 106 ? 5.198 3.626 5.845 1.00 82.69 106 ASP A N 1
ATOM 849 C CA . ASP A 1 106 ? 5.336 5.093 5.820 1.00 82.69 106 ASP A CA 1
ATOM 850 C C . ASP A 1 106 ? 4.850 5.712 7.144 1.00 82.69 106 ASP A C 1
ATOM 852 O O . ASP A 1 106 ? 5.456 6.645 7.665 1.00 82.69 106 ASP A O 1
ATOM 856 N N . MET A 1 107 ? 3.799 5.157 7.759 1.00 89.56 107 MET A N 1
ATOM 857 C CA . MET A 1 107 ? 3.363 5.598 9.086 1.00 89.56 107 MET A CA 1
ATOM 858 C C . MET A 1 107 ? 4.341 5.183 10.193 1.00 89.56 107 MET A C 1
ATOM 860 O O . MET A 1 107 ? 4.558 5.972 11.111 1.00 89.56 107 MET A O 1
ATOM 864 N N . ARG A 1 108 ? 4.975 4.002 10.119 1.00 86.94 108 ARG A N 1
ATOM 865 C CA . ARG A 1 108 ? 6.032 3.587 11.067 1.00 86.94 108 ARG A CA 1
ATOM 866 C C . ARG A 1 108 ? 7.228 4.531 11.022 1.00 86.94 108 ARG A C 1
ATOM 868 O O . ARG A 1 108 ? 7.700 4.949 12.074 1.00 86.94 108 ARG A O 1
ATOM 875 N N . GLU A 1 109 ? 7.668 4.925 9.826 1.00 80.06 109 GLU A N 1
ATOM 876 C CA . GLU A 1 109 ? 8.736 5.922 9.642 1.00 80.06 109 GLU A CA 1
ATOM 877 C C . GLU A 1 109 ? 8.375 7.273 10.278 1.00 80.06 109 GLU A C 1
ATOM 879 O O . GLU A 1 109 ? 9.242 7.989 10.774 1.00 80.06 109 GLU A O 1
ATOM 884 N N . ARG A 1 110 ? 7.079 7.598 10.326 1.00 83.00 110 ARG A N 1
ATOM 885 C CA . ARG A 1 110 ? 6.539 8.807 10.966 1.00 83.00 110 ARG A CA 1
ATOM 886 C C . ARG A 1 110 ? 6.195 8.627 12.448 1.00 83.00 110 ARG A C 1
ATOM 888 O O . ARG A 1 110 ? 5.687 9.563 13.060 1.00 83.00 110 ARG A O 1
ATOM 895 N N . GLY A 1 111 ? 6.480 7.461 13.032 1.00 86.31 111 GLY A N 1
ATOM 896 C CA . GLY A 1 111 ? 6.340 7.195 14.466 1.00 86.31 111 GLY A CA 1
ATOM 897 C C . GLY A 1 111 ? 5.167 6.300 14.879 1.00 86.31 111 GLY A C 1
ATOM 898 O O . GLY A 1 111 ? 4.955 6.117 16.079 1.00 86.31 111 GLY A O 1
ATOM 899 N N . ALA A 1 112 ? 4.413 5.719 13.939 1.00 91.88 112 ALA A N 1
ATOM 900 C CA . ALA A 1 112 ? 3.387 4.730 14.269 1.00 91.88 112 ALA A CA 1
ATOM 901 C C . ALA A 1 112 ? 4.017 3.457 14.854 1.00 91.88 112 ALA A C 1
ATOM 903 O O . ALA A 1 112 ? 4.981 2.905 14.319 1.00 91.88 112 ALA A O 1
ATOM 904 N N . LYS A 1 113 ? 3.442 2.963 15.951 1.00 92.00 113 LYS A N 1
ATO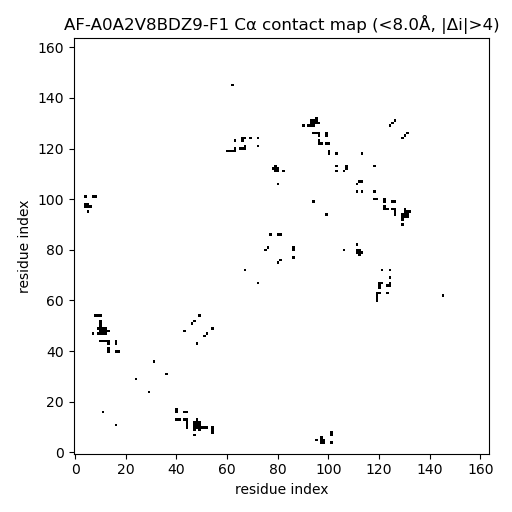M 905 C CA . LYS A 1 113 ? 3.955 1.799 16.684 1.00 92.00 113 LYS A CA 1
ATOM 906 C C . LYS A 1 113 ? 3.296 0.519 16.181 1.00 92.00 113 LYS A C 1
ATOM 908 O O . LYS A 1 113 ? 2.314 0.062 16.756 1.00 92.00 113 LYS A O 1
ATOM 913 N N . VAL A 1 114 ? 3.825 -0.012 15.082 1.00 90.62 114 VAL A N 1
ATOM 914 C CA . VAL A 1 114 ? 3.449 -1.321 14.529 1.00 90.62 114 VAL A CA 1
ATOM 915 C C . VAL A 1 114 ? 4.701 -2.185 14.459 1.00 90.62 114 VAL A C 1
ATOM 917 O O . VAL A 1 114 ? 5.686 -1.791 13.832 1.00 90.62 114 VAL A O 1
ATOM 920 N N . GLU A 1 115 ? 4.667 -3.348 15.099 1.00 87.06 115 GLU A N 1
ATOM 921 C CA . GLU A 1 115 ? 5.782 -4.295 15.107 1.00 87.06 115 GLU A CA 1
ATOM 922 C C . GLU A 1 115 ? 5.825 -5.129 13.817 1.00 87.06 115 GLU A C 1
ATOM 924 O O . GLU A 1 115 ? 4.811 -5.333 13.142 1.00 87.06 115 GLU A O 1
ATOM 929 N N . ASP A 1 116 ? 6.990 -5.690 13.485 1.00 80.81 116 ASP A N 1
ATOM 930 C CA . ASP A 1 116 ? 7.165 -6.489 12.259 1.00 80.81 116 ASP A CA 1
ATOM 931 C C . ASP A 1 116 ? 6.222 -7.704 12.207 1.00 80.81 116 ASP A C 1
ATOM 933 O O . ASP A 1 116 ? 5.671 -8.030 11.156 1.00 80.81 116 ASP A O 1
ATOM 937 N N . GLN A 1 117 ? 5.975 -8.330 13.362 1.00 82.00 117 GLN A N 1
ATOM 938 C CA . GLN A 1 117 ? 5.047 -9.457 13.518 1.00 82.00 117 GLN A CA 1
ATOM 939 C C . GLN A 1 117 ? 3.562 -9.065 13.412 1.00 82.00 117 GLN A C 1
ATOM 941 O O . GLN A 1 117 ? 2.690 -9.927 13.286 1.00 82.00 117 GLN A O 1
ATOM 946 N N . GLU A 1 118 ? 3.242 -7.780 13.545 1.00 90.94 118 GLU A N 1
ATOM 947 C CA . GLU A 1 118 ? 1.877 -7.254 13.456 1.00 90.94 118 GLU A CA 1
ATOM 948 C C . GLU A 1 118 ? 1.573 -6.779 12.036 1.00 90.94 118 GLU A C 1
ATOM 950 O O . GLU A 1 118 ? 0.445 -6.921 11.571 1.00 90.94 118 GLU A O 1
ATOM 955 N N . LEU A 1 119 ? 2.591 -6.270 11.336 1.00 89.81 119 LEU A N 1
ATOM 956 C CA . LEU A 1 119 ? 2.471 -5.652 10.021 1.00 89.81 119 LEU A CA 1
ATOM 957 C C . LEU A 1 119 ? 1.758 -6.550 9.006 1.00 89.81 119 LEU A C 1
ATOM 959 O O . LEU A 1 119 ? 0.745 -6.140 8.450 1.00 89.81 119 LEU A O 1
ATOM 963 N N . GLU A 1 120 ? 2.239 -7.773 8.783 1.00 87.75 120 GLU A N 1
ATOM 964 C CA . GLU A 1 120 ? 1.655 -8.648 7.754 1.00 87.75 120 GLU A CA 1
ATOM 965 C C . GLU A 1 120 ? 0.234 -9.109 8.106 1.00 87.75 120 GLU A C 1
ATOM 967 O O . GLU A 1 120 ? -0.629 -9.193 7.234 1.00 87.75 120 GLU A O 1
ATOM 972 N N . ARG A 1 121 ? -0.052 -9.315 9.397 1.00 93.38 121 ARG A N 1
ATOM 973 C CA . ARG A 1 121 ? -1.399 -9.660 9.879 1.00 93.38 121 ARG A CA 1
ATOM 974 C C . ARG A 1 121 ? -2.374 -8.496 9.736 1.00 93.38 121 ARG A C 1
ATOM 976 O O . ARG A 1 121 ? -3.525 -8.691 9.361 1.00 93.38 121 ARG A O 1
ATOM 983 N N . LEU A 1 122 ? -1.913 -7.276 10.000 1.00 94.44 122 LEU A N 1
ATOM 984 C CA . LEU A 1 122 ? -2.712 -6.072 9.810 1.00 94.44 122 LEU A CA 1
ATOM 985 C C . LEU A 1 122 ? -2.946 -5.785 8.319 1.00 94.44 122 LEU A C 1
ATOM 987 O O . LEU A 1 122 ? -4.050 -5.405 7.937 1.00 94.44 122 LEU A O 1
ATOM 991 N N . VAL A 1 123 ? -1.934 -5.995 7.472 1.00 91.88 123 VAL A N 1
ATOM 992 C CA . VAL A 1 123 ? -2.038 -5.865 6.011 1.00 91.88 123 VAL A CA 1
ATOM 993 C C . VAL A 1 123 ? -3.025 -6.871 5.428 1.00 91.88 123 VAL A C 1
ATOM 995 O O . VAL A 1 123 ? -3.846 -6.492 4.592 1.00 91.88 123 VAL A O 1
ATOM 998 N N . GLU A 1 124 ? -2.971 -8.127 5.877 1.00 91.69 124 GLU A N 1
ATOM 999 C CA . GLU A 1 124 ? -3.970 -9.144 5.539 1.00 91.69 124 GLU A CA 1
ATOM 1000 C C . GLU A 1 124 ? -5.374 -8.639 5.868 1.00 91.69 124 GLU A C 1
ATOM 1002 O O . GLU A 1 124 ? -6.224 -8.550 4.975 1.00 91.69 124 GLU A O 1
ATOM 1007 N N . TRP A 1 125 ? -5.591 -8.241 7.124 1.00 94.88 125 TRP A N 1
ATOM 1008 C CA . TRP A 1 125 ? -6.904 -7.836 7.607 1.00 94.88 125 TRP A CA 1
ATOM 1009 C C . TRP A 1 125 ? -7.438 -6.619 6.844 1.00 94.88 125 TRP A C 1
ATOM 1011 O O . TRP A 1 125 ? -8.563 -6.652 6.347 1.00 94.88 125 TRP A O 1
ATOM 1021 N N . LEU A 1 126 ? -6.622 -5.574 6.661 1.00 94.00 126 LEU A N 1
ATOM 1022 C CA . LEU A 1 126 ? -6.988 -4.379 5.890 1.00 94.00 126 LEU A CA 1
ATOM 1023 C C . LEU A 1 126 ? -7.242 -4.696 4.415 1.00 94.00 126 LEU A C 1
ATOM 1025 O O . LEU A 1 126 ? -8.136 -4.117 3.801 1.00 94.00 126 LEU A O 1
ATOM 1029 N N . GLY A 1 127 ? -6.487 -5.631 3.839 1.00 90.50 127 GLY A N 1
ATOM 1030 C CA . GLY A 1 127 ? -6.721 -6.129 2.490 1.00 90.50 127 GLY A CA 1
ATOM 1031 C C . GLY A 1 127 ? -8.097 -6.779 2.345 1.00 90.50 127 GLY A C 1
ATOM 1032 O O . GLY A 1 127 ? -8.804 -6.526 1.367 1.00 90.50 127 GLY A O 1
ATOM 1033 N N . ARG A 1 128 ? -8.504 -7.569 3.343 1.00 90.06 128 ARG A N 1
ATOM 1034 C CA . ARG A 1 128 ? -9.798 -8.260 3.385 1.00 90.06 128 ARG A CA 1
ATOM 1035 C C . ARG A 1 128 ? -10.970 -7.316 3.677 1.00 90.06 128 ARG A C 1
ATOM 1037 O O . ARG A 1 128 ? -12.000 -7.394 3.003 1.00 90.06 128 ARG A O 1
ATOM 1044 N N . THR A 1 129 ? -10.834 -6.411 4.646 1.00 90.94 129 THR A N 1
ATOM 1045 C CA . THR A 1 129 ? -11.940 -5.569 5.147 1.00 90.94 129 THR A CA 1
ATOM 1046 C C . THR A 1 129 ? -12.014 -4.187 4.493 1.00 90.94 129 THR A C 1
ATOM 1048 O O . THR A 1 129 ? -13.101 -3.626 4.348 1.00 90.94 129 THR A O 1
ATOM 1051 N N . LYS A 1 130 ? -10.877 -3.637 4.054 1.00 87.69 130 LYS A N 1
ATOM 1052 C CA . LYS A 1 130 ? -10.736 -2.308 3.430 1.00 87.69 130 LYS A CA 1
ATOM 1053 C C . LYS A 1 130 ? -10.058 -2.400 2.050 1.00 87.69 130 LYS A C 1
ATOM 1055 O O . LYS A 1 130 ? -9.355 -1.482 1.625 1.00 87.69 130 LYS A O 1
ATOM 1060 N N . GLY A 1 131 ? -10.256 -3.505 1.333 1.00 82.00 131 GLY A N 1
ATOM 1061 C CA . GLY A 1 131 ? -9.687 -3.742 0.005 1.00 82.00 131 GLY A CA 1
ATOM 1062 C C . GLY A 1 131 ? -10.330 -2.907 -1.112 1.00 82.00 131 GLY A C 1
ATOM 1063 O O . GLY A 1 131 ? -11.552 -2.783 -1.167 1.00 82.00 131 GLY A O 1
ATOM 1064 N N . ALA A 1 132 ? -9.535 -2.396 -2.061 1.00 70.56 132 ALA A N 1
ATOM 1065 C CA . ALA A 1 132 ? -10.040 -1.698 -3.261 1.00 70.56 132 ALA A CA 1
ATOM 1066 C C . ALA A 1 132 ? -10.834 -2.600 -4.238 1.00 70.56 132 ALA A C 1
ATOM 1068 O O . ALA A 1 132 ? -11.563 -2.098 -5.089 1.00 70.56 132 ALA A O 1
ATOM 1069 N N . ASN A 1 133 ? -10.738 -3.928 -4.092 1.00 52.94 133 ASN A N 1
ATOM 1070 C CA . ASN A 1 133 ? -11.290 -4.917 -5.026 1.00 52.94 133 ASN A CA 1
ATOM 1071 C C . ASN A 1 133 ? -12.492 -5.720 -4.482 1.00 52.94 133 ASN A C 1
ATOM 1073 O O . ASN A 1 133 ? -12.695 -6.861 -4.881 1.00 52.94 133 ASN A O 1
ATOM 1077 N N . GLN A 1 134 ? -13.358 -5.148 -3.636 1.00 51.19 134 GLN A N 1
ATOM 1078 C CA . GLN A 1 134 ? -14.583 -5.853 -3.197 1.00 51.19 134 GLN A CA 1
ATOM 1079 C C . GLN A 1 134 ? -15.677 -6.011 -4.284 1.00 51.19 134 GLN A C 1
ATOM 1081 O O . GLN A 1 134 ? -16.732 -6.578 -4.013 1.00 51.19 134 GLN A O 1
ATOM 1086 N N . ARG A 1 135 ? -15.450 -5.563 -5.532 1.00 35.12 135 ARG A N 1
ATOM 1087 C CA . ARG A 1 135 ? -16.391 -5.746 -6.661 1.00 35.12 135 ARG A CA 1
ATOM 1088 C C . ARG A 1 135 ? -15.975 -6.769 -7.727 1.00 35.12 135 ARG A C 1
ATOM 1090 O O . ARG A 1 135 ? -16.720 -6.951 -8.684 1.00 35.12 135 ARG A O 1
ATOM 1097 N N . GLN A 1 136 ? -14.861 -7.484 -7.568 1.00 39.19 136 GLN A N 1
ATOM 1098 C CA . GLN A 1 136 ? -14.529 -8.633 -8.425 1.00 39.19 136 GLN A CA 1
ATOM 1099 C C . GLN A 1 136 ? -14.099 -9.823 -7.563 1.00 39.19 136 GLN A C 1
ATOM 1101 O O . GLN A 1 136 ? -12.932 -9.947 -7.210 1.00 39.19 136 GLN A O 1
ATOM 1106 N N . GLY A 1 137 ? -15.053 -10.688 -7.208 1.00 33.44 137 GLY A N 1
ATOM 1107 C CA . GLY A 1 137 ? -14.752 -11.960 -6.542 1.00 33.44 137 GLY A CA 1
ATOM 1108 C C . GLY A 1 137 ? -15.771 -12.404 -5.496 1.00 33.44 137 GLY A C 1
ATOM 1109 O O . GLY A 1 137 ? -15.393 -12.713 -4.371 1.00 33.44 137 GLY A O 1
ATOM 1110 N N . ILE A 1 138 ? -17.064 -12.454 -5.834 1.00 36.19 138 ILE A N 1
ATOM 1111 C CA . ILE A 1 138 ? -18.028 -13.202 -5.015 1.00 36.19 138 ILE A CA 1
ATOM 1112 C C . ILE A 1 138 ? -17.923 -14.691 -5.377 1.00 36.19 138 ILE A C 1
ATOM 1114 O O . ILE A 1 138 ? -18.186 -15.067 -6.517 1.00 36.19 138 ILE A O 1
ATOM 1118 N N . ARG A 1 139 ? -17.623 -15.486 -4.335 1.00 30.08 139 ARG A N 1
ATOM 1119 C CA . ARG A 1 139 ? -17.575 -16.961 -4.193 1.00 30.08 139 ARG A CA 1
ATOM 1120 C C . ARG A 1 139 ? -16.185 -17.603 -4.305 1.00 30.08 139 ARG A C 1
ATOM 1122 O O . ARG A 1 139 ? -15.763 -18.036 -5.366 1.00 30.08 139 ARG A O 1
ATOM 1129 N N . GLY A 1 140 ? -15.567 -17.796 -3.136 1.00 35.38 140 GLY A N 1
ATOM 1130 C CA . GLY A 1 140 ? -14.836 -19.035 -2.848 1.00 35.38 140 GLY A CA 1
ATOM 1131 C C . GLY A 1 140 ? -13.335 -19.081 -3.124 1.00 35.38 140 GLY A C 1
ATOM 1132 O O . GLY A 1 140 ? -12.805 -20.183 -3.196 1.00 35.38 140 GLY A O 1
ATOM 1133 N N . SER A 1 141 ? -12.635 -17.953 -3.237 1.00 34.53 141 SER A N 1
ATOM 1134 C CA . SER A 1 141 ? -11.172 -17.979 -3.364 1.00 34.53 141 SER A CA 1
ATOM 1135 C C . SER A 1 141 ? -10.497 -17.836 -1.995 1.00 34.53 141 SER A C 1
ATOM 1137 O O . SER A 1 141 ? -10.535 -16.741 -1.428 1.00 34.53 141 SER A O 1
ATOM 1139 N N . PRO A 1 142 ? -9.842 -18.886 -1.456 1.00 38.56 142 PRO A N 1
ATOM 1140 C CA . PRO A 1 142 ? -8.737 -18.655 -0.543 1.00 38.56 142 PRO A CA 1
ATOM 1141 C C . PRO A 1 142 ? -7.665 -17.954 -1.381 1.00 38.56 142 PRO A C 1
ATOM 1143 O O . PRO A 1 142 ? -7.416 -18.367 -2.510 1.00 38.56 142 PRO A O 1
ATOM 1146 N N . TRP A 1 143 ? -7.134 -16.844 -0.879 1.00 34.44 143 TRP A N 1
ATOM 1147 C CA . TRP A 1 143 ? -5.911 -16.166 -1.322 1.00 34.44 143 TRP A CA 1
ATOM 1148 C C . TRP A 1 143 ? -5.143 -16.870 -2.460 1.00 34.44 143 TRP A C 1
ATOM 1150 O O . TRP A 1 143 ? -4.772 -18.033 -2.273 1.00 34.44 143 TRP A O 1
ATOM 1160 N N . PRO A 1 144 ? -4.815 -16.213 -3.598 1.00 33.38 144 PRO A N 1
ATOM 1161 C CA . PRO A 1 144 ? -3.826 -16.789 -4.501 1.00 33.38 144 PRO A CA 1
ATOM 1162 C C . PRO A 1 144 ? -2.567 -16.998 -3.664 1.00 33.38 144 PRO A C 1
ATOM 1164 O O . PRO A 1 144 ? -2.039 -16.050 -3.082 1.00 33.38 144 PRO A O 1
ATOM 1167 N N . SER A 1 145 ? -2.204 -18.269 -3.496 1.00 35.53 145 SER A N 1
ATOM 1168 C CA . SER A 1 145 ? -1.247 -18.699 -2.495 1.00 35.53 145 SER A CA 1
ATOM 1169 C C . SER A 1 145 ? 0.022 -17.861 -2.558 1.00 35.53 145 SER A C 1
ATOM 1171 O O . SER A 1 145 ? 0.513 -17.525 -3.640 1.00 35.53 145 SER A O 1
ATOM 1173 N N . PHE A 1 146 ? 0.609 -17.638 -1.385 1.00 34.34 146 PHE A N 1
ATOM 1174 C CA . PHE A 1 146 ? 2.048 -17.504 -1.198 1.00 34.34 146 PHE A CA 1
ATOM 1175 C C . PHE A 1 146 ? 2.756 -18.731 -1.815 1.00 34.34 146 PHE A C 1
ATOM 1177 O O . PHE A 1 146 ? 3.201 -19.657 -1.148 1.00 34.34 146 PHE A O 1
ATOM 1184 N N . SER A 1 147 ? 2.777 -18.818 -3.140 1.00 35.53 147 SER A N 1
ATOM 1185 C CA . SER A 1 147 ? 3.324 -19.919 -3.929 1.00 35.53 147 SER A CA 1
ATOM 1186 C C . SER A 1 147 ? 4.015 -19.346 -5.151 1.00 35.53 147 SER A C 1
ATOM 1188 O O . SER A 1 147 ? 3.749 -19.703 -6.290 1.00 35.53 147 SER A O 1
ATOM 1190 N N . CYS A 1 148 ? 4.964 -18.456 -4.888 1.00 30.61 148 CYS A N 1
ATOM 1191 C CA . CYS A 1 148 ? 6.169 -18.394 -5.700 1.00 30.61 148 CYS A CA 1
ATOM 1192 C C . CYS A 1 148 ? 7.415 -18.281 -4.807 1.00 30.61 148 CYS A C 1
ATOM 1194 O O . CYS A 1 148 ? 8.391 -17.628 -5.153 1.00 30.61 148 CYS A O 1
ATOM 1196 N N . TRP A 1 149 ? 7.379 -18.942 -3.645 1.00 27.44 149 TRP A N 1
ATOM 1197 C CA . TRP A 1 149 ? 8.571 -19.277 -2.871 1.00 27.44 149 TRP A CA 1
ATOM 1198 C C . TRP A 1 149 ? 8.463 -20.729 -2.396 1.00 27.44 149 TRP A C 1
ATOM 1200 O O . TRP A 1 149 ? 8.158 -21.036 -1.250 1.00 27.44 149 TRP A O 1
ATOM 1210 N N . ARG A 1 150 ? 8.649 -21.659 -3.335 1.00 31.11 150 ARG A N 1
ATOM 1211 C CA . ARG A 1 150 ? 9.047 -23.027 -3.009 1.00 31.11 150 ARG A CA 1
ATOM 1212 C C . ARG A 1 150 ? 10.022 -23.505 -4.069 1.00 31.11 150 ARG A C 1
ATOM 1214 O O . ARG A 1 150 ? 9.668 -23.708 -5.227 1.00 31.11 150 ARG A O 1
ATOM 1221 N N . SER A 1 151 ? 11.260 -23.642 -3.624 1.00 38.12 151 SER A N 1
ATOM 1222 C CA . SER A 1 151 ? 12.362 -24.319 -4.279 1.00 38.12 151 SER A CA 1
ATOM 1223 C C . SER A 1 151 ? 11.919 -25.628 -4.926 1.00 38.12 151 SER A C 1
ATOM 1225 O O . SER A 1 151 ? 11.236 -26.440 -4.300 1.00 38.12 151 SER A O 1
ATOM 1227 N N . ARG A 1 152 ? 12.412 -25.882 -6.136 1.00 35.53 152 ARG A N 1
ATOM 1228 C CA . ARG A 1 152 ? 12.782 -27.233 -6.550 1.00 35.53 152 ARG A CA 1
ATOM 1229 C C . ARG A 1 152 ? 14.041 -27.152 -7.403 1.00 35.53 152 ARG A C 1
ATOM 1231 O O . ARG A 1 152 ? 13.997 -26.882 -8.596 1.00 35.53 152 ARG A O 1
ATOM 1238 N N . SER A 1 153 ? 15.166 -27.389 -6.737 1.00 43.66 153 SER A N 1
ATOM 1239 C CA . SER A 1 153 ? 16.285 -28.099 -7.337 1.00 43.66 153 SER A CA 1
ATOM 1240 C C . SER A 1 153 ? 15.751 -29.422 -7.887 1.00 43.66 153 SER A C 1
ATOM 1242 O O . SER A 1 153 ? 15.258 -30.244 -7.120 1.00 43.66 153 SER A O 1
ATOM 1244 N N . ALA A 1 154 ? 15.817 -29.603 -9.199 1.00 32.84 154 ALA A N 1
ATOM 1245 C CA . ALA A 1 154 ? 15.784 -30.903 -9.855 1.00 32.84 154 ALA A CA 1
ATOM 1246 C C . ALA A 1 154 ? 16.431 -30.726 -11.232 1.00 32.84 154 ALA A C 1
ATOM 1248 O O . ALA A 1 154 ? 15.774 -30.450 -12.231 1.00 32.84 154 ALA A O 1
ATOM 1249 N N . VAL A 1 155 ? 17.761 -30.808 -11.256 1.00 39.00 155 VAL A N 1
ATOM 1250 C CA . VAL A 1 155 ? 18.477 -31.228 -12.459 1.00 39.00 155 VAL A CA 1
ATOM 1251 C C . VAL A 1 155 ? 18.175 -32.715 -12.598 1.00 39.00 155 VAL A C 1
ATOM 1253 O O . VAL A 1 155 ? 18.644 -33.508 -11.786 1.00 39.00 155 VAL A O 1
ATOM 1256 N N . GLU A 1 156 ? 17.364 -33.085 -13.580 1.00 31.62 156 GL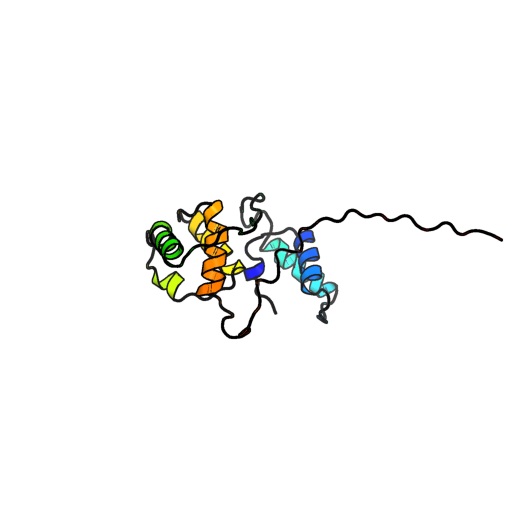U A N 1
ATOM 1257 C CA . GLU A 1 156 ? 17.150 -34.484 -13.948 1.00 31.62 156 GLU A CA 1
ATOM 1258 C C . GLU A 1 156 ? 18.063 -34.822 -15.144 1.00 31.62 156 GLU A C 1
ATOM 1260 O O . GLU A 1 156 ? 18.187 -34.009 -16.070 1.00 31.62 156 GLU A O 1
ATOM 1265 N N . PRO A 1 157 ? 18.791 -35.954 -15.120 1.00 37.31 157 PRO A N 1
ATOM 1266 C CA . PRO A 1 157 ? 19.824 -36.245 -16.106 1.00 37.31 157 PRO A CA 1
ATOM 1267 C C . PRO A 1 157 ? 19.234 -36.689 -17.451 1.00 37.31 157 PRO A C 1
ATOM 1269 O O . PRO A 1 157 ? 18.252 -37.424 -17.527 1.00 37.31 157 PRO A O 1
ATOM 1272 N N . ARG A 1 158 ? 19.891 -36.262 -18.535 1.00 36.12 158 ARG A N 1
ATOM 1273 C CA . ARG A 1 158 ? 19.582 -36.641 -19.924 1.00 36.12 158 ARG A CA 1
ATOM 1274 C C . ARG A 1 158 ? 19.746 -38.161 -20.108 1.00 36.12 158 ARG A C 1
ATOM 1276 O O . ARG A 1 158 ? 20.792 -38.681 -19.715 1.00 36.12 158 ARG A O 1
ATOM 1283 N N . PRO A 1 159 ? 18.812 -38.879 -20.760 1.00 38.34 159 PRO A N 1
ATOM 1284 C CA . PRO A 1 159 ? 19.043 -40.272 -21.117 1.00 38.34 159 PRO A CA 1
ATOM 1285 C C . PRO A 1 159 ? 20.083 -40.381 -22.241 1.00 38.34 159 PRO A C 1
ATOM 1287 O O . PRO A 1 159 ? 20.048 -39.649 -23.233 1.00 38.34 159 PRO A O 1
ATOM 1290 N N . ALA A 1 160 ? 21.024 -41.306 -22.059 1.00 42.81 160 ALA A N 1
ATOM 1291 C CA . ALA A 1 160 ? 22.075 -41.622 -23.012 1.00 42.81 160 ALA A CA 1
ATOM 1292 C C . ALA A 1 160 ? 21.494 -42.194 -24.315 1.00 42.81 160 ALA A C 1
ATOM 1294 O O . ALA A 1 160 ? 20.718 -43.149 -24.310 1.00 42.81 160 ALA A O 1
ATOM 1295 N N . THR A 1 161 ? 21.928 -41.639 -25.444 1.00 44.66 161 THR A N 1
ATOM 1296 C CA . THR A 1 161 ? 21.734 -42.217 -26.775 1.00 44.66 161 THR A CA 1
ATOM 1297 C C . THR A 1 161 ? 22.444 -43.567 -26.853 1.00 44.66 161 THR A C 1
ATOM 1299 O O . THR A 1 161 ? 23.677 -43.623 -26.842 1.00 44.66 161 THR A O 1
ATOM 1302 N N . ARG A 1 162 ? 21.680 -44.658 -26.946 1.00 41.78 162 ARG A N 1
ATOM 1303 C CA . ARG A 1 162 ? 22.208 -45.986 -27.260 1.00 41.78 162 ARG A CA 1
ATOM 1304 C C . ARG A 1 162 ? 22.343 -46.104 -28.775 1.00 41.78 162 ARG A C 1
ATOM 1306 O O . ARG A 1 162 ? 21.348 -46.071 -29.491 1.00 41.78 162 ARG A O 1
ATOM 1313 N N . ARG A 1 163 ? 23.589 -46.203 -29.237 1.00 42.16 163 ARG A N 1
ATOM 1314 C CA . ARG A 1 163 ? 23.931 -46.634 -30.595 1.00 42.16 163 ARG A CA 1
ATOM 1315 C C . ARG A 1 163 ? 23.463 -48.077 -30.801 1.00 42.16 163 ARG A C 1
ATOM 1317 O O . ARG A 1 163 ? 23.659 -48.901 -29.906 1.00 42.16 163 ARG A O 1
ATOM 1324 N N . TYR A 1 164 ? 22.925 -48.348 -31.981 1.00 48.75 164 TYR A N 1
ATOM 1325 C CA . TYR A 1 164 ? 23.086 -49.611 -32.693 1.00 48.75 164 TYR A CA 1
ATOM 1326 C C . TYR A 1 164 ? 23.586 -49.276 -34.093 1.00 48.75 164 TYR A C 1
ATOM 1328 O O . TYR A 1 164 ? 23.129 -48.238 -34.625 1.00 48.75 164 TYR A O 1
#

pLDDT: mean 74.01, std 21.56, range [27.44, 96.25]

Radius of gyration: 20.35 Å; Cα contacts (8 Å, |Δi|>4): 113; chains: 1; bounding box: 42×62×52 Å